Protein AF-A0A818MQV2-F1 (afdb_monomer)

Foldseek 3Di:
DDPLDPPPCVC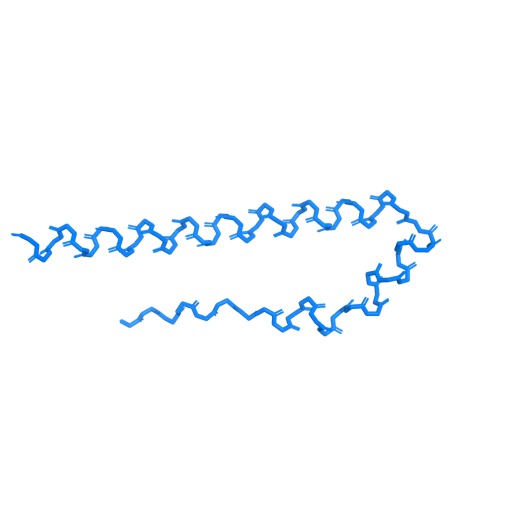VVCVVVLVVCVVVPVVVSVVVVVVVVVVVVVSVVVVVVVVVVVVVVVD

Secondary structure (DSSP, 8-state):
-------THHHHHTHHHHHHHHHH-HHHHHHHHHHHHHHHHHHHHHHHHHHHHHHHTT-

Mean predicted aligned error: 5.86 Å

Structure (mmCIF, N/CA/C/O backbone):
data_AF-A0A818MQV2-F1
#
_entry.id   AF-A0A818MQV2-F1
#
loop_
_atom_site.group_PDB
_atom_site.id
_atom_site.type_symbol
_atom_site.label_atom_id
_atom_site.label_alt_id
_atom_site.label_comp_id
_atom_site.label_asym_id
_atom_site.label_entity_id
_atom_site.label_seq_id
_atom_site.pdbx_PDB_ins_code
_atom_site.Cartn_x
_atom_site.Cartn_y
_atom_site.Cartn_z
_atom_site.occupancy
_atom_site.B_iso_or_equiv
_atom_site.auth_seq_id
_atom_site.auth_comp_id
_atom_site.auth_asym_id
_atom_site.auth_atom_id
_atom_site.pdbx_PDB_model_num
ATOM 1 N N . MET A 1 1 ? 15.414 -11.348 -14.038 1.00 49.22 1 MET A N 1
ATOM 2 C CA . MET A 1 1 ? 14.207 -11.838 -13.346 1.00 49.22 1 MET A CA 1
ATOM 3 C C . MET A 1 1 ? 14.016 -10.985 -12.109 1.00 49.22 1 MET A C 1
ATOM 5 O O . MET A 1 1 ? 14.847 -11.051 -11.219 1.00 49.22 1 MET A O 1
ATOM 9 N N . THR A 1 2 ? 13.024 -10.100 -12.098 1.00 56.28 2 THR A N 1
ATOM 10 C CA . THR A 1 2 ? 12.682 -9.319 -10.901 1.00 56.28 2 THR A CA 1
ATOM 11 C C . THR A 1 2 ? 11.278 -9.766 -10.544 1.00 56.28 2 THR A C 1
ATOM 13 O O . THR A 1 2 ? 10.369 -9.529 -11.335 1.00 56.28 2 THR A O 1
ATOM 16 N N . ASN A 1 3 ? 11.120 -10.504 -9.448 1.00 56.41 3 ASN A N 1
ATOM 17 C CA . ASN A 1 3 ? 9.797 -10.914 -8.991 1.00 56.41 3 ASN A CA 1
ATOM 18 C C . ASN A 1 3 ? 9.047 -9.650 -8.564 1.00 56.41 3 ASN A C 1
ATOM 20 O O . ASN A 1 3 ? 9.458 -8.970 -7.629 1.00 56.41 3 ASN A O 1
ATOM 24 N N . TYR A 1 4 ? 7.987 -9.321 -9.301 1.00 64.31 4 TYR A N 1
ATOM 25 C CA . TYR A 1 4 ? 7.106 -8.179 -9.043 1.00 64.31 4 TYR A CA 1
ATOM 26 C C . TYR A 1 4 ? 5.974 -8.528 -8.063 1.00 64.31 4 TYR A C 1
ATOM 28 O O . TYR A 1 4 ? 5.003 -7.784 -7.943 1.00 64.31 4 TYR A O 1
ATOM 36 N N . GLU A 1 5 ? 6.075 -9.664 -7.371 1.00 63.94 5 GLU A N 1
ATOM 37 C CA . GLU A 1 5 ? 5.121 -10.033 -6.334 1.00 63.94 5 GLU A CA 1
ATOM 38 C C . GLU A 1 5 ? 5.330 -9.138 -5.116 1.00 63.94 5 GLU A C 1
ATOM 40 O O . GLU A 1 5 ? 6.175 -9.396 -4.261 1.00 63.94 5 GLU A O 1
ATOM 45 N N . VAL A 1 6 ? 4.538 -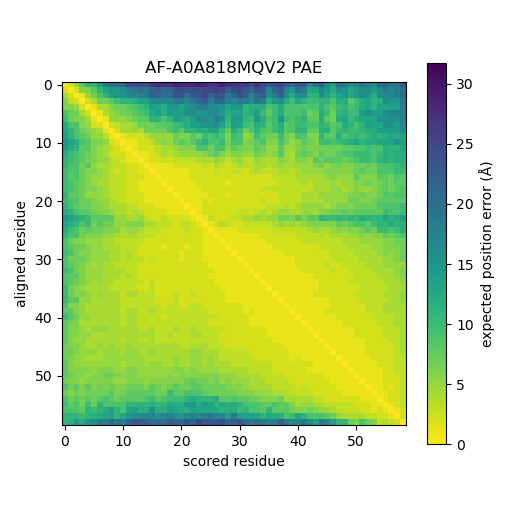8.071 -5.035 1.00 65.44 6 VAL A N 1
ATOM 46 C CA . VAL A 1 6 ? 4.305 -7.395 -3.762 1.00 65.44 6 VAL A CA 1
ATOM 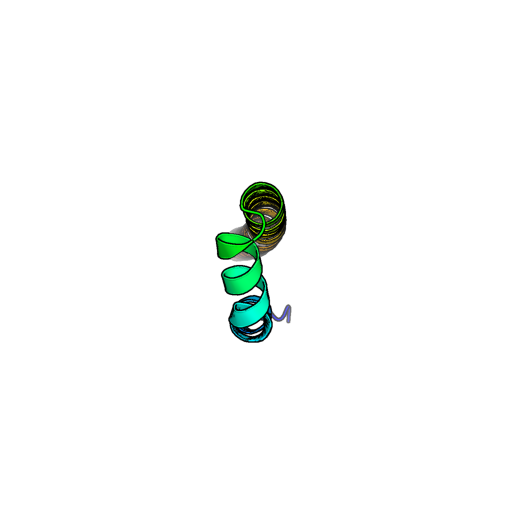47 C C . VAL A 1 6 ? 3.335 -8.275 -2.977 1.00 65.44 6 VAL A C 1
ATOM 49 O O . VAL A 1 6 ? 2.206 -8.465 -3.440 1.00 65.44 6 VAL A O 1
ATOM 52 N N . PRO A 1 7 ? 3.714 -8.824 -1.811 1.00 65.44 7 PRO A N 1
ATOM 53 C CA . PRO A 1 7 ? 2.814 -9.656 -1.028 1.00 65.44 7 PRO A CA 1
ATOM 54 C C . PRO A 1 7 ? 1.630 -8.820 -0.517 1.00 65.44 7 PRO A C 1
ATOM 56 O O . PRO A 1 7 ? 1.707 -8.164 0.520 1.00 65.44 7 PRO A O 1
ATOM 59 N N . GLN A 1 8 ? 0.500 -8.8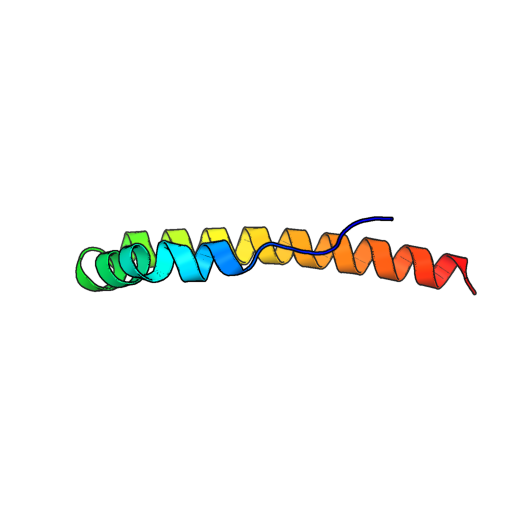61 -1.225 1.00 65.81 8 GLN A N 1
ATOM 60 C CA . GLN A 1 8 ? -0.737 -8.176 -0.813 1.00 65.81 8 GLN A CA 1
ATOM 61 C C . GLN A 1 8 ? -1.405 -8.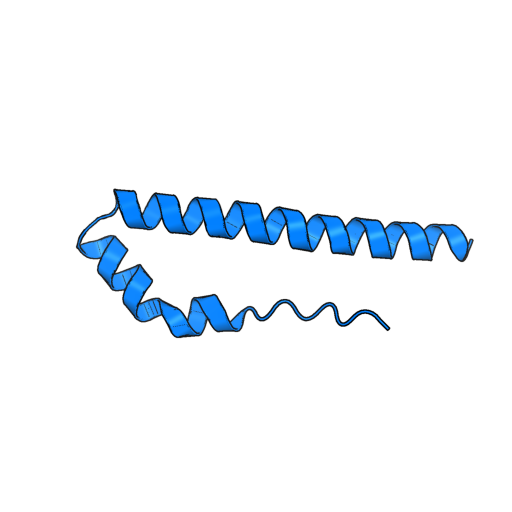842 0.396 1.00 65.81 8 GLN A C 1
ATOM 63 O O . GLN A 1 8 ? -2.220 -8.245 1.099 1.00 65.81 8 GLN A O 1
AT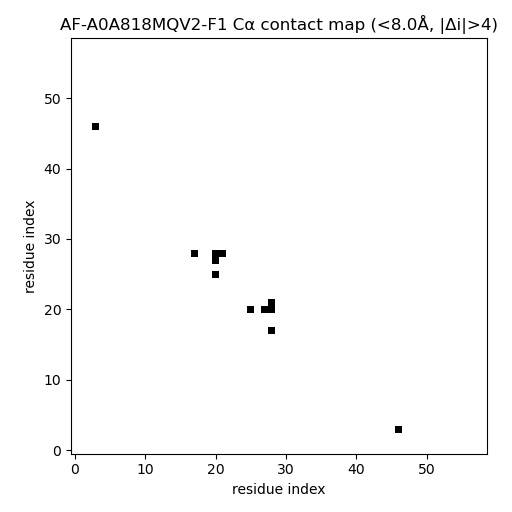OM 68 N N . ASN A 1 9 ? -0.999 -10.076 0.693 1.00 72.50 9 ASN A N 1
ATOM 69 C CA . ASN A 1 9 ? -1.530 -10.863 1.799 1.00 72.50 9 ASN A CA 1
ATOM 70 C C . ASN A 1 9 ? -1.215 -10.261 3.173 1.00 72.50 9 ASN A C 1
ATOM 72 O O . ASN A 1 9 ? -1.860 -10.635 4.148 1.00 72.50 9 ASN A O 1
ATOM 76 N N . ALA A 1 10 ? -0.261 -9.329 3.274 1.00 71.50 10 ALA A N 1
ATOM 77 C CA . ALA A 1 10 ? 0.061 -8.667 4.533 1.00 71.50 10 ALA A CA 1
ATOM 78 C C . ALA A 1 10 ? -1.117 -7.835 5.072 1.00 71.50 10 ALA A C 1
ATOM 80 O O . ALA A 1 10 ? -1.396 -7.898 6.268 1.00 71.50 10 ALA A O 1
ATOM 81 N N . LEU A 1 11 ? -1.853 -7.120 4.211 1.00 69.56 11 LEU A N 1
ATOM 82 C CA . LEU A 1 11 ? -3.057 -6.391 4.633 1.00 69.56 11 LEU A CA 1
ATOM 83 C C . LEU A 1 11 ? -4.160 -7.348 5.075 1.00 69.56 11 LEU A C 1
ATOM 85 O O . LEU A 1 11 ? -4.747 -7.174 6.137 1.00 69.56 11 LEU A O 1
ATOM 89 N N . LEU A 1 12 ? -4.413 -8.384 4.271 1.00 77.25 12 LEU A N 1
ATOM 90 C CA . LEU A 1 12 ? -5.450 -9.374 4.562 1.00 77.25 12 LEU A CA 1
ATOM 91 C C . LEU A 1 12 ? -5.162 -10.125 5.866 1.00 77.25 12 LEU A C 1
ATOM 93 O O . LEU A 1 12 ? -6.073 -10.352 6.657 1.00 77.25 12 LEU A O 1
ATOM 97 N N . ARG A 1 13 ? -3.891 -10.451 6.129 1.00 85.56 13 ARG A N 1
ATOM 98 C CA . ARG A 1 13 ? -3.454 -11.104 7.369 1.00 85.56 13 ARG A CA 1
ATOM 99 C C . ARG A 1 13 ? -3.634 -10.205 8.594 1.00 85.56 13 ARG A C 1
ATOM 101 O O . ARG A 1 13 ? -3.957 -10.713 9.660 1.00 85.56 13 ARG A O 1
ATOM 108 N N . ASN A 1 14 ? -3.450 -8.894 8.447 1.00 87.06 14 ASN A N 1
ATOM 109 C CA . ASN A 1 14 ? -3.573 -7.931 9.545 1.00 87.06 14 ASN A CA 1
ATOM 110 C C . ASN A 1 14 ? -4.946 -7.242 9.609 1.00 87.06 14 ASN A C 1
ATOM 112 O O . ASN A 1 14 ? -5.125 -6.303 10.385 1.00 87.06 14 ASN A O 1
ATOM 116 N N . ARG A 1 15 ? -5.926 -7.713 8.829 1.00 89.38 15 ARG A N 1
ATOM 117 C CA . ARG A 1 15 ? -7.264 -7.116 8.729 1.00 89.38 15 ARG A CA 1
ATOM 118 C C . ARG A 1 15 ? -7.924 -6.914 10.093 1.00 89.38 15 ARG A C 1
ATOM 120 O O . ARG A 1 15 ? -8.443 -5.835 10.353 1.00 89.38 15 ARG A O 1
ATOM 127 N N . PHE A 1 16 ? -7.845 -7.918 10.965 1.00 93.31 16 PHE A N 1
ATOM 128 C CA . PHE A 1 16 ? -8.410 -7.851 12.314 1.00 93.31 16 PHE A CA 1
ATOM 129 C C . PHE A 1 16 ? -7.873 -6.653 13.112 1.00 93.31 16 PHE A C 1
ATOM 131 O O . PHE A 1 16 ? -8.646 -5.910 13.709 1.00 93.31 16 PHE A O 1
ATOM 138 N N . PHE A 1 17 ? -6.556 -6.424 13.087 1.00 91.44 17 PHE A N 1
ATOM 139 C CA . PHE A 1 17 ? -5.938 -5.313 13.815 1.00 91.44 17 PHE A CA 1
ATOM 140 C C . PHE A 1 17 ? -6.364 -3.959 13.253 1.00 91.44 17 PHE A C 1
ATOM 142 O O . PHE A 1 17 ? -6.601 -3.023 14.011 1.00 91.44 17 PHE A O 1
ATOM 149 N N . TYR A 1 18 ? -6.507 -3.859 11.932 1.00 90.62 18 TYR A N 1
ATOM 150 C CA . TYR A 1 18 ? -6.981 -2.635 11.300 1.00 90.62 18 TYR A CA 1
ATOM 151 C C . TYR A 1 18 ? -8.445 -2.328 11.657 1.00 90.62 18 TYR A C 1
ATOM 153 O O . TYR A 1 18 ? -8.769 -1.195 12.004 1.00 90.62 18 TYR A O 1
ATOM 161 N N . GLU A 1 19 ? -9.323 -3.334 11.645 1.00 93.12 19 GLU A N 1
ATOM 162 C CA . GLU A 1 19 ? -10.729 -3.195 12.057 1.00 93.12 19 GLU A CA 1
ATOM 163 C C . GLU A 1 19 ? -10.864 -2.848 13.550 1.00 93.12 19 GLU A C 1
ATOM 165 O O . GLU A 1 19 ? -11.687 -2.007 13.927 1.00 93.12 19 GLU A O 1
ATOM 170 N N . PHE A 1 20 ? -10.009 -3.431 14.394 1.00 95.00 20 PHE A N 1
ATOM 171 C CA . PHE A 1 20 ? -9.903 -3.064 15.804 1.00 95.00 20 PHE A CA 1
ATOM 172 C C . PHE A 1 20 ? -9.528 -1.585 15.968 1.00 95.00 20 PHE A C 1
ATOM 174 O O . PHE A 1 20 ? -10.197 -0.858 16.703 1.00 95.00 20 PHE A O 1
ATOM 181 N N . LEU A 1 21 ? -8.513 -1.109 15.241 1.00 94.00 21 LEU A N 1
ATOM 182 C CA . LEU A 1 21 ? -8.094 0.293 15.290 1.00 94.00 21 LEU A CA 1
ATOM 183 C C . LEU A 1 21 ? -9.180 1.236 14.765 1.00 94.00 21 LEU A C 1
ATOM 185 O O . LEU A 1 21 ? -9.439 2.253 15.390 1.00 94.00 21 LEU A O 1
ATOM 189 N N . LEU A 1 22 ? -9.901 0.890 13.697 1.00 93.38 22 LEU A N 1
ATOM 190 C CA . LEU A 1 22 ? -11.015 1.714 13.201 1.00 93.38 22 LEU A CA 1
ATOM 191 C C . LEU A 1 22 ? -12.131 1.936 14.235 1.00 93.38 22 LEU A C 1
ATOM 193 O O . LEU A 1 22 ? -12.851 2.940 14.165 1.00 93.38 22 LEU A O 1
ATOM 197 N N . THR A 1 23 ? -12.283 0.995 15.166 1.00 93.94 23 THR A N 1
ATOM 198 C CA . THR A 1 23 ? -13.294 1.044 16.226 1.00 93.94 23 THR A CA 1
ATOM 199 C C . THR A 1 23 ? -12.780 1.775 17.468 1.00 93.94 23 THR A C 1
ATOM 201 O O . THR A 1 23 ? -13.540 2.517 18.085 1.00 93.94 23 THR A O 1
ATOM 204 N N . SER A 1 24 ? -11.501 1.598 17.807 1.00 93.25 24 SER A N 1
ATOM 205 C CA . SER A 1 24 ? -10.888 2.134 19.031 1.00 93.25 24 SER A CA 1
ATOM 206 C C . SER A 1 24 ? -10.191 3.485 18.832 1.00 93.25 24 SER A C 1
ATOM 208 O O . SER A 1 24 ? -10.408 4.408 19.610 1.00 93.25 24 SER A O 1
ATOM 210 N N . ASP A 1 25 ? -9.364 3.610 17.792 1.00 94.38 25 ASP A N 1
ATOM 211 C CA . ASP A 1 25 ? -8.563 4.798 17.487 1.00 94.38 25 ASP A CA 1
ATOM 212 C C . ASP A 1 25 ? -8.472 5.037 15.969 1.00 94.38 25 ASP A C 1
ATOM 214 O O . ASP A 1 25 ? -7.604 4.527 15.247 1.00 94.38 25 ASP A O 1
ATOM 218 N N . ARG A 1 26 ? -9.397 5.866 15.476 1.00 93.19 26 ARG A N 1
ATOM 219 C CA . ARG A 1 26 ? -9.482 6.216 14.054 1.00 93.19 26 ARG A CA 1
ATOM 220 C C . ARG A 1 26 ? -8.293 7.032 13.559 1.00 93.19 26 ARG A C 1
ATOM 222 O O . ARG A 1 26 ? -8.022 6.991 12.362 1.00 93.19 26 ARG A O 1
ATOM 229 N N . GLN A 1 27 ? -7.615 7.776 14.432 1.00 96.44 27 GLN A N 1
ATOM 230 C CA . GLN A 1 27 ? -6.487 8.606 14.024 1.00 96.44 27 GLN A CA 1
ATOM 231 C C . GLN A 1 27 ? -5.288 7.719 13.689 1.00 96.44 27 GLN A C 1
ATOM 233 O O . GLN A 1 27 ? -4.719 7.847 12.605 1.00 96.44 27 GLN A O 1
ATOM 238 N N . ILE A 1 28 ? -4.992 6.748 14.557 1.00 94.38 28 ILE A N 1
ATOM 239 C CA . ILE A 1 28 ? -3.946 5.748 14.314 1.00 94.38 28 ILE A CA 1
ATOM 240 C C . ILE A 1 28 ? -4.285 4.897 13.081 1.00 94.38 28 ILE A C 1
ATOM 242 O O . ILE A 1 28 ? -3.421 4.624 12.245 1.00 94.38 28 ILE A O 1
ATOM 246 N N . ALA A 1 29 ? -5.553 4.505 12.910 1.00 93.44 29 ALA A N 1
ATOM 247 C CA . ALA A 1 29 ? -5.979 3.772 11.719 1.00 93.44 29 ALA A CA 1
ATOM 248 C C . ALA A 1 29 ? -5.762 4.575 10.418 1.00 93.44 29 ALA A C 1
ATOM 250 O O . ALA A 1 29 ? -5.378 4.001 9.393 1.00 93.44 29 ALA A O 1
ATOM 251 N N . ASP A 1 30 ? -5.997 5.891 10.430 1.00 94.69 30 ASP A N 1
ATOM 252 C CA . ASP A 1 30 ? -5.770 6.736 9.254 1.00 94.69 30 ASP A CA 1
ATOM 253 C C . ASP A 1 30 ? -4.280 6.888 8.934 1.00 94.69 30 ASP A C 1
ATOM 255 O O . ASP A 1 30 ? -3.892 6.812 7.767 1.00 94.69 30 ASP A O 1
ATOM 259 N N . GLU A 1 31 ? -3.442 7.039 9.959 1.00 96.12 31 GLU A N 1
ATOM 260 C CA . GLU A 1 31 ? -1.986 7.121 9.823 1.00 96.12 31 GLU A CA 1
ATOM 261 C C . GLU A 1 31 ? -1.410 5.857 9.171 1.00 96.12 31 GLU A C 1
ATOM 263 O O . GLU A 1 31 ? -0.751 5.939 8.132 1.00 96.12 31 GLU A O 1
ATOM 268 N N . ILE A 1 32 ? -1.755 4.676 9.699 1.00 92.12 32 ILE A N 1
ATOM 269 C CA . ILE A 1 32 ? -1.306 3.386 9.150 1.00 92.12 32 ILE A CA 1
ATOM 270 C C . ILE A 1 32 ? -1.751 3.225 7.694 1.00 92.12 32 ILE A C 1
ATOM 272 O O . ILE A 1 32 ? -0.980 2.775 6.842 1.00 92.12 32 ILE A O 1
ATOM 276 N N . ARG A 1 33 ? -2.995 3.605 7.382 1.00 91.31 33 ARG A N 1
ATOM 277 C CA . ARG A 1 33 ? -3.527 3.542 6.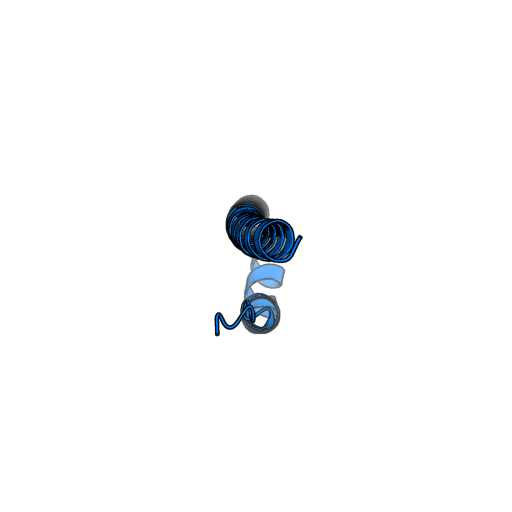017 1.00 91.31 33 ARG A CA 1
ATOM 278 C C . ARG A 1 33 ? -2.743 4.450 5.070 1.00 91.31 33 ARG A C 1
ATOM 280 O O . ARG A 1 33 ? -2.447 4.034 3.951 1.00 91.31 33 ARG A O 1
ATOM 287 N N . ARG A 1 34 ? -2.427 5.678 5.486 1.00 95.19 34 ARG A N 1
ATOM 288 C CA . ARG A 1 34 ? -1.662 6.634 4.669 1.00 95.19 34 ARG A CA 1
ATOM 289 C C . ARG A 1 34 ? -0.258 6.126 4.384 1.00 95.19 34 ARG A C 1
ATOM 291 O O . ARG A 1 34 ? 0.133 6.106 3.220 1.00 95.19 34 ARG A O 1
ATOM 298 N N . GLU A 1 35 ? 0.448 5.667 5.411 1.00 94.25 35 GLU A N 1
ATOM 299 C CA . GLU A 1 35 ? 1.812 5.147 5.278 1.00 94.25 35 GLU A CA 1
ATOM 300 C C . GLU A 1 35 ? 1.860 3.926 4.351 1.00 94.25 35 GLU A C 1
ATOM 302 O O . GLU A 1 35 ? 2.720 3.809 3.472 1.00 94.25 35 GLU A O 1
ATOM 307 N N . TYR A 1 36 ? 0.871 3.038 4.484 1.00 90.56 36 TYR A N 1
ATOM 308 C CA . TYR A 1 36 ? 0.725 1.887 3.604 1.00 90.56 36 TYR A CA 1
ATOM 309 C C . TYR A 1 36 ? 0.534 2.295 2.136 1.00 90.56 36 TYR A C 1
ATOM 311 O O . TYR A 1 36 ? 1.212 1.766 1.250 1.00 90.56 36 TYR A O 1
ATOM 319 N N . ILE A 1 37 ? -0.374 3.242 1.869 1.00 91.81 37 ILE A N 1
ATOM 320 C CA . ILE A 1 37 ? -0.643 3.742 0.513 1.00 91.81 37 ILE A CA 1
ATOM 321 C C . ILE A 1 37 ? 0.606 4.401 -0.079 1.00 91.81 37 ILE A C 1
ATOM 323 O O . ILE A 1 37 ? 0.933 4.132 -1.236 1.00 91.81 37 ILE A O 1
ATOM 327 N N . ASP A 1 38 ? 1.309 5.235 0.686 1.00 95.44 38 ASP A N 1
ATOM 328 C CA . ASP A 1 38 ? 2.528 5.911 0.231 1.00 95.44 38 ASP A CA 1
ATOM 329 C C . ASP A 1 38 ? 3.630 4.903 -0.130 1.00 95.44 38 ASP A C 1
ATOM 331 O O . ASP A 1 38 ? 4.179 4.932 -1.238 1.00 95.44 38 ASP A O 1
ATOM 335 N N . THR A 1 39 ? 3.878 3.936 0.755 1.00 92.06 39 THR A N 1
ATOM 336 C CA . THR A 1 39 ? 4.870 2.880 0.526 1.00 92.06 39 THR A CA 1
ATOM 337 C C . THR A 1 39 ? 4.541 2.069 -0.725 1.00 92.06 39 THR A C 1
ATOM 339 O O . THR A 1 39 ? 5.392 1.907 -1.606 1.00 92.06 39 THR A O 1
ATOM 342 N N . LEU A 1 40 ? 3.301 1.586 -0.854 1.00 89.00 40 LEU A N 1
ATOM 343 C CA . LEU A 1 40 ? 2.896 0.823 -2.033 1.00 89.00 40 LEU A CA 1
ATOM 344 C C . LEU A 1 40 ? 2.976 1.644 -3.316 1.00 89.00 40 LEU A C 1
ATOM 346 O O . LEU A 1 40 ? 3.407 1.120 -4.343 1.00 89.00 40 LEU A O 1
ATOM 350 N N . SER A 1 41 ? 2.598 2.921 -3.270 1.00 92.19 41 SER A N 1
ATOM 351 C CA . SER A 1 41 ? 2.664 3.808 -4.433 1.00 92.19 41 SER A CA 1
ATOM 352 C C . SER A 1 41 ? 4.097 3.921 -4.955 1.00 92.19 41 SER A C 1
ATOM 354 O O . SER A 1 41 ? 4.328 3.802 -6.159 1.00 92.19 41 SER A O 1
ATOM 356 N N . LYS A 1 42 ? 5.081 4.057 -4.056 1.00 93.56 42 LYS A N 1
ATOM 357 C CA . LYS A 1 42 ? 6.510 4.087 -4.409 1.00 93.56 42 LYS A CA 1
ATOM 358 C C . LYS A 1 42 ? 6.989 2.763 -5.008 1.00 93.56 42 LYS A C 1
ATOM 360 O O . LYS A 1 42 ? 7.704 2.771 -6.013 1.00 93.56 42 LYS A O 1
ATOM 365 N N . VAL A 1 43 ? 6.580 1.631 -4.430 1.00 89.19 43 VAL A N 1
ATOM 366 C CA . VAL A 1 43 ? 6.922 0.293 -4.944 1.00 89.19 43 VAL A CA 1
ATOM 367 C C . VAL A 1 43 ? 6.366 0.100 -6.355 1.00 89.19 43 VAL A C 1
ATOM 369 O O . VAL A 1 43 ? 7.120 -0.221 -7.278 1.00 89.19 43 VAL A O 1
ATOM 372 N N . TYR A 1 44 ? 5.076 0.370 -6.556 1.00 88.69 44 TYR A N 1
ATOM 373 C CA . TYR A 1 44 ? 4.439 0.246 -7.865 1.00 88.69 44 TYR A CA 1
ATOM 374 C C . TYR A 1 44 ? 5.037 1.194 -8.900 1.00 88.69 44 TYR A C 1
ATOM 376 O O . TYR A 1 44 ? 5.284 0.784 -10.035 1.00 88.69 44 TYR A O 1
ATOM 384 N N . PHE A 1 45 ? 5.339 2.435 -8.516 1.00 92.69 45 PHE A N 1
ATOM 385 C CA . PHE A 1 45 ? 5.999 3.379 -9.410 1.00 92.69 45 PHE A CA 1
ATOM 386 C C . PHE A 1 45 ? 7.394 2.897 -9.831 1.00 92.69 45 PHE A C 1
ATOM 388 O O . PHE A 1 45 ? 7.749 2.974 -11.009 1.00 92.69 45 PHE A O 1
ATOM 395 N N . SER A 1 46 ? 8.173 2.336 -8.902 1.00 91.00 46 SER A N 1
ATOM 396 C CA . SER A 1 46 ? 9.478 1.735 -9.205 1.00 91.00 46 SER A CA 1
ATOM 397 C C . SER A 1 46 ? 9.353 0.595 -10.222 1.00 91.00 46 SER A C 1
ATOM 399 O O . SER A 1 46 ? 10.111 0.525 -11.195 1.00 91.00 46 SER A O 1
ATOM 401 N N . TYR A 1 47 ? 8.342 -0.260 -10.061 1.00 88.50 47 TYR A N 1
ATOM 402 C CA . TYR A 1 47 ? 8.064 -1.352 -10.992 1.00 88.50 47 TYR A CA 1
ATOM 403 C C . TYR A 1 47 ? 7.650 -0.859 -12.371 1.00 88.50 47 TY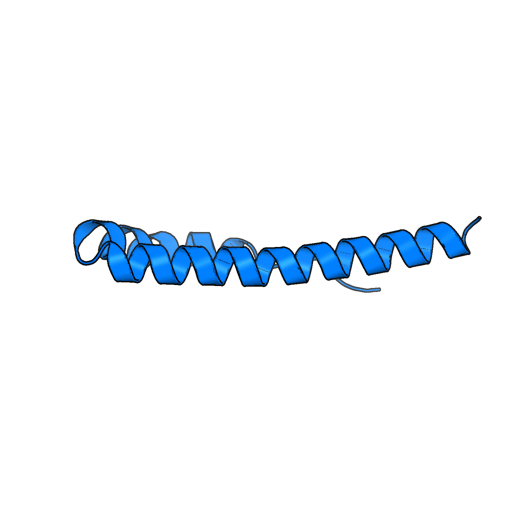R A C 1
ATOM 405 O O . TYR A 1 47 ? 8.200 -1.327 -13.372 1.00 88.50 47 TYR A O 1
ATOM 413 N N . PHE A 1 48 ? 6.754 0.125 -12.426 1.00 89.94 48 PHE A N 1
ATOM 414 C CA . PHE A 1 48 ? 6.361 0.778 -13.667 1.00 89.94 48 PHE A CA 1
ATOM 415 C C . PHE A 1 48 ? 7.575 1.363 -14.396 1.00 89.94 48 PHE A C 1
ATOM 417 O O . PHE A 1 48 ? 7.788 1.084 -15.577 1.00 89.94 48 PHE A O 1
ATOM 424 N N . LYS A 1 49 ? 8.430 2.108 -13.687 1.00 92.75 49 LYS A N 1
ATOM 425 C CA . LYS A 1 49 ? 9.647 2.701 -14.253 1.00 92.75 49 LYS A CA 1
ATOM 426 C C . LYS A 1 49 ? 10.599 1.636 -14.799 1.00 92.75 49 LYS A C 1
ATOM 428 O O . LYS A 1 49 ? 11.125 1.787 -15.904 1.00 92.75 49 LYS A O 1
ATOM 433 N N . ALA A 1 50 ? 10.809 0.551 -14.052 1.00 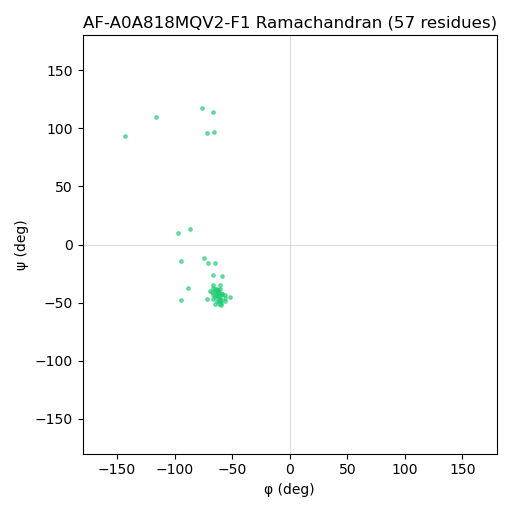89.81 50 ALA A N 1
ATOM 434 C CA . ALA A 1 50 ? 11.658 -0.558 -14.477 1.00 89.81 50 ALA A CA 1
ATOM 435 C C . ALA A 1 50 ? 11.108 -1.257 -15.729 1.00 89.81 50 ALA A C 1
ATOM 437 O O . ALA A 1 50 ? 11.876 -1.585 -16.634 1.00 89.81 50 ALA A O 1
ATOM 438 N N . TYR A 1 51 ? 9.792 -1.469 -15.793 1.00 89.06 51 TYR A N 1
ATOM 439 C CA . TYR A 1 51 ? 9.128 -2.053 -16.955 1.00 89.06 51 TYR A CA 1
ATOM 440 C C . TYR A 1 51 ? 9.233 -1.143 -18.184 1.00 89.06 51 TYR A C 1
ATOM 442 O O . TYR A 1 51 ? 9.726 -1.578 -19.221 1.00 89.06 51 TYR A O 1
ATOM 450 N N . SER A 1 52 ? 8.869 0.133 -18.044 1.00 91.00 52 SER A N 1
ATOM 451 C CA . SER A 1 52 ? 8.948 1.133 -19.116 1.00 91.00 52 SER A CA 1
ATOM 452 C C . SER A 1 52 ? 10.368 1.253 -19.686 1.00 91.00 52 SER A C 1
ATOM 454 O O . SER A 1 52 ? 10.571 1.210 -20.896 1.00 91.00 52 SER A O 1
ATOM 456 N N . THR A 1 53 ? 11.384 1.265 -18.819 1.00 92.06 53 THR A N 1
ATOM 457 C CA . THR A 1 53 ? 12.793 1.305 -19.248 1.00 92.06 53 THR A CA 1
ATOM 458 C C . THR A 1 53 ? 13.197 0.064 -20.050 1.00 92.06 53 THR A C 1
ATOM 460 O O . THR A 1 53 ? 13.969 0.172 -21.000 1.00 92.06 53 THR A O 1
ATOM 463 N N . LYS A 1 54 ? 12.706 -1.127 -19.678 1.00 89.69 54 LYS A N 1
ATOM 464 C CA . LYS A 1 54 ? 12.953 -2.357 -20.448 1.00 89.69 54 LYS A CA 1
ATOM 465 C C . LYS A 1 54 ? 12.247 -2.314 -21.801 1.00 89.69 54 LYS A C 1
ATOM 467 O O . LYS A 1 54 ? 12.853 -2.715 -22.783 1.00 89.69 54 LYS A O 1
ATOM 472 N N . LEU A 1 55 ? 11.014 -1.808 -21.845 1.00 89.88 55 LEU A N 1
ATOM 473 C CA . LEU A 1 55 ? 10.236 -1.673 -23.076 1.00 89.88 55 LEU A CA 1
ATOM 474 C C . LEU A 1 55 ? 10.942 -0.761 -24.088 1.00 89.88 55 LEU A C 1
ATOM 476 O O . LEU A 1 55 ? 11.108 -1.151 -25.235 1.00 89.88 55 LEU A O 1
ATOM 480 N N . ILE A 1 56 ? 11.429 0.403 -23.644 1.00 91.25 56 ILE A N 1
ATOM 481 C CA . ILE A 1 56 ? 12.149 1.357 -24.506 1.00 91.25 56 ILE A CA 1
ATOM 482 C C . ILE A 1 56 ? 13.416 0.736 -25.105 1.00 91.25 56 ILE A C 1
ATOM 484 O O . ILE A 1 56 ? 13.757 1.035 -26.237 1.00 91.25 56 ILE A O 1
ATOM 488 N N . LYS A 1 57 ? 14.112 -0.142 -24.371 1.00 88.12 57 LYS A N 1
ATOM 489 C CA . LYS A 1 57 ? 15.323 -0.824 -24.865 1.00 88.12 57 LYS A CA 1
ATOM 490 C C . LYS A 1 57 ? 15.047 -1.944 -25.878 1.00 88.12 57 LYS A C 1
ATOM 492 O O . LYS A 1 57 ? 16.002 -2.484 -26.426 1.00 88.12 57 LYS A O 1
ATOM 497 N N . LEU A 1 58 ? 13.789 -2.357 -26.034 1.00 84.75 58 LEU A N 1
ATOM 498 C CA . LEU A 1 58 ? 13.372 -3.387 -26.991 1.00 84.75 58 LEU A CA 1
ATOM 499 C C . LEU A 1 58 ? 12.892 -2.795 -28.327 1.00 84.75 58 LEU A C 1
ATOM 501 O O . LEU A 1 58 ? 12.753 -3.556 -29.282 1.00 84.75 58 LEU A O 1
ATOM 505 N N . GLN A 1 59 ? 12.620 -1.485 -28.378 1.00 62.88 59 GLN A N 1
ATOM 506 C CA . GLN A 1 59 ? 12.438 -0.723 -29.621 1.00 62.88 59 GLN A CA 1
ATOM 507 C C . GLN A 1 59 ? 13.789 -0.292 -30.186 1.00 62.88 59 GLN A C 1
ATOM 509 O O . GLN A 1 59 ? 13.878 -0.234 -31.431 1.00 62.88 59 GLN A O 1
#

Solvent-accessible surface area (backbone atoms only — not comparable to full-atom values): 3523 Å² total; per-residue (Å²): 138,79,85,81,79,72,77,66,59,59,57,67,71,43,41,66,61,51,56,50,26,57,73,77,39,53,66,62,36,49,51,56,51,50,54,50,52,53,54,50,51,53,53,52,49,52,51,51,52,55,50,52,56,53,55,62,74,74,110

pLDDT: mean 85.75, std 11.94, range [49.22, 96.44]

Radius of gyration: 16.14 Å; Cα contacts (8 Å, |Δi|>4): 6; chains: 1; bounding box: 29×20×49 Å

Sequence (59 aa):
MTNYEVPQNALLRNRFFYEFLLTSDRQIADEIRREYIDTLSKVYFSYFKAYSTKLIKLQ